Protein AF-A0A7Y4LUC0-F1 (afdb_monomer_lite)

Radius of gyration: 30.46 Å; chains: 1; bounding box: 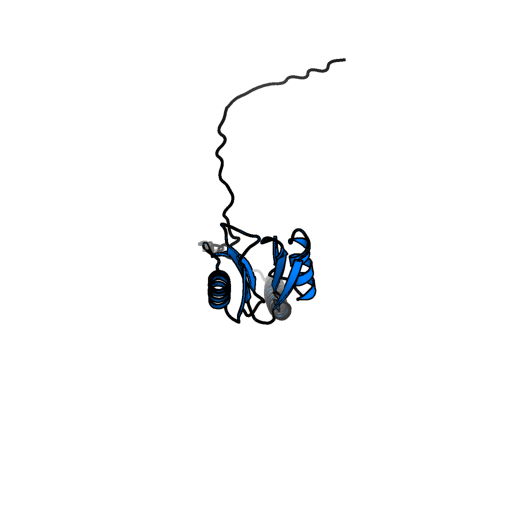55×64×83 Å

Organism: NCBI:txid2721161

pLDDT: mean 73.3, std 23.83, range [33.41, 97.75]

Secondary structure (DSSP, 8-state):
-------------------------------------------------S--SSHHHHHHHHHHHHHHHHHHHHHHHHHH-----EEEEEEEGGG-EEEEEEESSHHHHHHHHHHHS-SSEEEEE-SSSEEEEEEESS-TTS-EEEEEESSHHHHHHHHHHHHHHTT-SSEEEEEEEE-TT-

Foldseek 3Di:
DDDDDDDDDDDDDDDDDDDDDDDDDDDDDDDDDPPDDDPDPDDDDDDDDDDPDPPVCVVVVVVVVVVVVVVVVVVVVVVVPPQFFWWKKKADALRFIFIATRDPDQVVNQVRRVVSGPDDIDMDGDDQWKKWKKAAPVTSRAAIFMAIGNDPVVRQVRRQVRSVVRPGDRIDIDDMYGTPRD

Sequence (182 aa):
MARFGWWAHGACHRAALRADPLALPTPAKPPVHQVETPAGLELCLLPRGEGILIVSTVAAQHRALFVVALTLLLAVSSYITKAWAAGAVAIGKCGAYGQAYDYASEADARTAALKQCKGTCAAITMKRACAAFAVDMTNPCGPHGYAVKPKISTSLNAATKKCYEFGGKECVIRAWACDAKG

InterPro domains:
  IPR025240 Domain of unknown function DUF4189 [PF13827] (87-178)

Structure (mmCIF, N/CA/C/O backbone):
data_AF-A0A7Y4LUC0-F1
#
_entry.id   AF-A0A7Y4LUC0-F1
#
loop_
_atom_site.group_PDB
_atom_site.id
_atom_site.type_symbol
_atom_site.label_atom_id
_atom_site.label_alt_id
_atom_site.label_comp_id
_atom_site.label_asym_id
_atom_site.label_entity_id
_atom_site.label_seq_id
_atom_site.pdbx_PDB_ins_code
_atom_site.Cartn_x
_atom_site.Cartn_y
_atom_site.Cartn_z
_atom_site.occupancy
_atom_site.B_iso_or_equiv
_atom_site.auth_seq_id
_atom_site.auth_comp_id
_atom_site.auth_asym_id
_atom_site.auth_atom_id
_atom_site.pdbx_PDB_model_num
ATOM 1 N N . MET A 1 1 ? 26.510 52.818 14.126 1.00 42.97 1 MET A N 1
ATOM 2 C CA . MET A 1 1 ? 27.144 53.203 12.846 1.00 42.97 1 MET A CA 1
ATOM 3 C C . MET A 1 1 ? 26.214 52.797 11.721 1.00 42.97 1 MET A C 1
ATOM 5 O O . MET A 1 1 ? 26.019 51.613 11.490 1.00 42.97 1 MET A O 1
ATOM 9 N N . ALA A 1 2 ? 25.549 53.787 11.131 1.00 40.06 2 ALA A N 1
ATOM 10 C CA . ALA A 1 2 ? 24.569 53.622 10.068 1.00 40.06 2 ALA A CA 1
ATOM 11 C C . ALA A 1 2 ? 25.260 53.633 8.700 1.00 40.06 2 ALA A C 1
ATOM 13 O O . ALA A 1 2 ? 26.146 54.454 8.469 1.00 40.06 2 ALA A O 1
ATOM 14 N N . ARG A 1 3 ? 24.800 52.788 7.776 1.00 37.16 3 ARG A N 1
ATOM 15 C CA . ARG A 1 3 ? 24.908 53.053 6.340 1.00 37.16 3 ARG A CA 1
ATOM 16 C C . ARG A 1 3 ? 23.571 52.743 5.679 1.00 37.16 3 ARG A C 1
ATOM 18 O O . ARG A 1 3 ? 23.259 51.600 5.374 1.00 37.16 3 ARG A O 1
ATOM 25 N N . PHE A 1 4 ? 22.793 53.807 5.509 1.00 36.03 4 PHE A N 1
ATOM 26 C CA . PHE A 1 4 ? 21.758 53.915 4.491 1.00 36.03 4 PHE A CA 1
ATOM 27 C C . PHE A 1 4 ? 22.436 54.083 3.126 1.00 36.03 4 PHE A C 1
ATOM 29 O O . PHE A 1 4 ? 23.354 54.889 2.986 1.00 36.03 4 PHE A O 1
ATOM 36 N N . GLY A 1 5 ? 21.952 53.352 2.129 1.00 34.41 5 GLY A N 1
ATOM 37 C CA . GLY A 1 5 ? 22.213 53.594 0.715 1.00 34.41 5 GLY A CA 1
ATOM 38 C C . GLY A 1 5 ? 20.931 53.310 -0.055 1.00 34.41 5 GLY A C 1
ATOM 39 O O . GLY A 1 5 ? 20.652 52.164 -0.384 1.00 34.41 5 GLY A O 1
ATOM 40 N N . TRP A 1 6 ? 20.123 54.350 -0.247 1.00 34.44 6 TRP A N 1
ATOM 41 C CA . TRP A 1 6 ? 18.929 54.364 -1.091 1.00 34.44 6 TRP A CA 1
ATOM 42 C C . TRP A 1 6 ? 19.308 54.802 -2.505 1.00 34.44 6 TRP A C 1
ATOM 44 O O . TRP A 1 6 ? 19.862 55.883 -2.658 1.00 34.44 6 TRP A O 1
ATOM 54 N N . TRP A 1 7 ? 18.926 54.007 -3.501 1.00 33.97 7 TRP A N 1
ATOM 55 C CA . TRP A 1 7 ? 18.595 54.391 -4.879 1.00 33.97 7 TRP A CA 1
ATOM 56 C C . TRP A 1 7 ? 17.599 53.328 -5.379 1.00 33.97 7 TRP A C 1
ATOM 58 O O . TRP A 1 7 ? 17.779 52.158 -5.062 1.00 33.97 7 TRP A O 1
ATOM 68 N N . ALA A 1 8 ? 16.603 53.564 -6.223 1.00 39.31 8 ALA A N 1
ATOM 69 C CA . ALA A 1 8 ? 15.563 54.579 -6.343 1.00 39.31 8 ALA A CA 1
ATOM 70 C C . ALA A 1 8 ? 14.543 53.955 -7.333 1.00 39.31 8 ALA A C 1
ATOM 72 O O . ALA A 1 8 ? 14.977 53.314 -8.285 1.00 39.31 8 ALA A O 1
ATOM 73 N N . HIS A 1 9 ? 13.237 54.187 -7.132 1.00 37.38 9 HIS A N 1
ATOM 74 C CA . HIS A 1 9 ? 12.117 53.960 -8.080 1.00 37.38 9 HIS A CA 1
ATOM 75 C C . HIS A 1 9 ? 11.798 52.496 -8.485 1.00 37.38 9 HIS A C 1
ATOM 77 O O . HIS A 1 9 ? 12.660 51.749 -8.910 1.00 37.38 9 HIS A O 1
ATOM 83 N N . GLY A 1 10 ? 10.566 51.986 -8.453 1.00 33.59 10 GLY A N 1
ATOM 84 C CA . GLY A 1 10 ? 9.250 52.554 -8.173 1.00 33.59 10 GLY A CA 1
ATOM 85 C C . GLY A 1 10 ? 8.163 51.589 -8.684 1.00 33.59 10 GLY A C 1
ATOM 86 O O . GLY A 1 10 ? 8.306 51.082 -9.788 1.00 33.59 10 GLY A O 1
ATOM 87 N N . ALA A 1 11 ? 7.105 51.403 -7.874 1.00 40.56 11 ALA A N 1
ATOM 88 C CA . ALA A 1 11 ? 5.760 50.856 -8.172 1.00 40.56 11 ALA A CA 1
ATOM 89 C C . ALA A 1 11 ? 5.667 49.417 -8.761 1.00 40.56 11 ALA A C 1
ATOM 91 O O . ALA A 1 11 ? 6.459 49.012 -9.588 1.00 40.56 11 ALA A O 1
ATOM 92 N N . CYS A 1 12 ? 4.708 48.546 -8.432 1.00 33.41 12 CYS A N 1
ATOM 93 C CA . CYS A 1 12 ? 3.358 48.741 -7.917 1.00 33.41 12 CYS A CA 1
ATOM 94 C C . CYS A 1 12 ? 2.850 47.468 -7.195 1.00 33.41 12 CYS A C 1
ATOM 96 O O . CYS A 1 12 ? 3.420 46.385 -7.288 1.00 33.41 12 CYS A O 1
ATOM 98 N N . HIS A 1 13 ? 1.769 47.643 -6.445 1.00 35.50 13 HIS A N 1
ATOM 99 C CA . HIS A 1 13 ? 1.211 46.773 -5.411 1.00 35.50 13 HIS A CA 1
ATOM 100 C C . HIS A 1 13 ? 0.518 45.461 -5.859 1.00 35.50 13 HIS A C 1
ATOM 102 O O . HIS A 1 13 ? -0.205 45.436 -6.844 1.00 35.50 13 HIS A O 1
ATOM 108 N N . ARG A 1 14 ? 0.592 44.466 -4.951 1.00 39.38 14 ARG A N 1
ATOM 109 C CA . ARG A 1 14 ? -0.508 43.638 -4.383 1.00 39.38 14 ARG A CA 1
ATOM 110 C C . ARG A 1 14 ? -1.302 42.712 -5.327 1.00 39.38 14 ARG A C 1
ATOM 112 O O . ARG A 1 14 ? -2.181 43.169 -6.036 1.00 39.38 14 ARG A O 1
ATOM 119 N N . ALA A 1 15 ? -1.184 41.400 -5.106 1.00 35.31 15 ALA A N 1
ATOM 120 C CA . ALA A 1 15 ? -2.299 40.555 -4.645 1.00 35.31 15 ALA A CA 1
ATOM 121 C C . ALA A 1 15 ? -1.819 39.123 -4.369 1.00 35.31 15 ALA A C 1
ATOM 123 O O . ALA A 1 15 ? -1.292 38.441 -5.242 1.00 35.31 15 ALA A O 1
ATOM 124 N N . ALA A 1 16 ? -2.038 38.674 -3.136 1.00 43.09 16 ALA A N 1
ATOM 125 C CA . ALA A 1 16 ? -2.004 37.269 -2.779 1.00 43.09 16 ALA A CA 1
ATOM 126 C C . ALA A 1 16 ? -3.267 36.588 -3.319 1.00 43.09 16 ALA A C 1
ATOM 128 O O . ALA A 1 16 ? -4.375 37.048 -3.045 1.00 43.09 16 ALA A O 1
ATOM 129 N N . LEU A 1 17 ? -3.100 35.462 -4.008 1.00 40.28 17 LEU A N 1
ATOM 130 C CA . LEU A 1 17 ? -4.137 34.447 -4.142 1.00 40.28 17 LEU A CA 1
ATOM 131 C C . LEU A 1 17 ? -3.562 33.121 -3.652 1.00 40.28 17 LEU A C 1
ATOM 133 O O . LEU A 1 17 ? -2.588 32.599 -4.186 1.00 40.28 17 LEU A O 1
ATOM 137 N N . ARG A 1 18 ? -4.179 32.625 -2.578 1.00 42.31 18 ARG A N 1
ATOM 138 C CA . ARG A 1 18 ? -4.119 31.233 -2.141 1.00 42.31 18 ARG A CA 1
ATOM 139 C C . ARG A 1 18 ? -4.570 30.326 -3.287 1.00 42.31 18 ARG A C 1
ATOM 141 O O . ARG A 1 18 ? -5.617 30.583 -3.874 1.00 42.31 18 ARG A O 1
ATOM 148 N N . ALA A 1 19 ? -3.866 29.220 -3.483 1.00 35.22 19 ALA A N 1
ATOM 149 C CA . ALA A 1 19 ? -4.459 27.969 -3.933 1.00 35.22 19 ALA A CA 1
ATOM 150 C C . ALA A 1 19 ? -3.653 26.814 -3.323 1.00 35.22 19 ALA A C 1
ATOM 152 O O . ALA A 1 19 ? -2.442 26.717 -3.514 1.00 35.22 19 ALA A O 1
ATOM 153 N N . ASP A 1 20 ? -4.345 26.007 -2.525 1.00 39.62 20 ASP A N 1
ATOM 154 C CA . ASP A 1 20 ? -3.877 24.752 -1.941 1.00 39.62 20 ASP A CA 1
ATOM 155 C C . ASP A 1 20 ? -3.653 23.662 -3.023 1.00 39.62 20 ASP A C 1
ATOM 157 O O . ASP A 1 20 ? -4.087 23.815 -4.170 1.00 39.62 20 ASP A O 1
ATOM 161 N N . PRO A 1 21 ? -2.958 22.563 -2.675 1.00 45.66 21 PRO A N 1
ATOM 162 C CA . PRO A 1 21 ? -2.252 21.685 -3.596 1.00 45.66 21 PRO A CA 1
ATOM 163 C C . PRO A 1 21 ? -3.119 20.519 -4.072 1.00 45.66 21 PRO A C 1
ATOM 165 O O . PRO A 1 21 ? -3.431 19.614 -3.308 1.00 45.66 21 PRO A O 1
ATOM 168 N N . LEU A 1 22 ? -3.422 20.464 -5.365 1.00 48.25 22 LEU A N 1
ATOM 169 C CA . LEU A 1 22 ? -3.842 19.230 -6.031 1.00 48.25 22 LEU A CA 1
ATOM 170 C C . LEU A 1 22 ? -3.317 19.244 -7.465 1.00 48.25 22 LEU A C 1
ATOM 172 O O . LEU A 1 22 ? -3.967 19.744 -8.377 1.00 48.25 22 LEU A O 1
ATOM 176 N N . ALA A 1 23 ? -2.131 18.679 -7.668 1.00 35.47 23 ALA A N 1
ATOM 177 C CA . ALA A 1 23 ? -1.664 18.321 -8.998 1.00 35.47 23 ALA A CA 1
ATOM 178 C C . ALA A 1 23 ? -0.911 16.994 -8.912 1.00 35.47 23 ALA A C 1
ATOM 180 O O . ALA A 1 23 ? 0.238 16.925 -8.480 1.00 35.47 23 ALA A O 1
ATOM 181 N N . LEU A 1 24 ? -1.612 15.925 -9.292 1.00 46.06 24 LEU A N 1
ATOM 182 C CA . LEU A 1 24 ? -0.999 14.659 -9.669 1.00 46.06 24 LEU A CA 1
ATOM 183 C C . LEU A 1 24 ? 0.046 14.907 -10.772 1.00 46.06 24 LEU A C 1
ATOM 185 O O . LEU A 1 24 ? -0.257 15.640 -11.716 1.00 46.06 24 LEU A O 1
ATOM 189 N N . PRO A 1 25 ? 1.226 14.269 -10.742 1.00 43.28 25 PRO A N 1
ATOM 190 C CA . PRO A 1 25 ? 2.072 14.217 -11.922 1.00 43.28 25 PRO A CA 1
ATOM 191 C C . PRO A 1 25 ? 1.471 13.223 -12.927 1.00 43.28 25 PRO A C 1
ATOM 193 O O . PRO A 1 25 ? 1.579 12.009 -12.779 1.00 43.28 25 PRO A O 1
ATOM 196 N N . THR A 1 26 ? 0.816 13.741 -13.965 1.00 49.00 26 THR A N 1
ATOM 197 C CA . THR A 1 26 ? 0.521 12.989 -15.192 1.00 49.00 26 THR A CA 1
ATOM 198 C C . THR A 1 26 ? 1.806 12.796 -15.998 1.00 49.00 26 THR A C 1
ATOM 200 O O . THR A 1 26 ? 2.508 13.785 -16.229 1.00 49.00 26 THR A O 1
ATOM 203 N N . PRO A 1 27 ? 2.117 11.590 -16.502 1.00 47.78 27 PRO A N 1
ATOM 204 C CA . PRO A 1 27 ? 3.161 11.433 -17.496 1.00 47.78 27 PRO A CA 1
ATOM 205 C C . PRO A 1 27 ? 2.623 11.711 -18.909 1.00 47.78 27 PRO A C 1
ATOM 207 O O . PRO A 1 27 ? 1.508 11.330 -19.258 1.00 47.78 27 PRO A O 1
ATOM 210 N N . ALA A 1 28 ? 3.517 12.283 -19.717 1.00 40.88 28 ALA A N 1
ATOM 211 C CA . ALA A 1 28 ? 3.543 12.330 -21.181 1.00 40.88 28 ALA A CA 1
ATOM 212 C C . ALA A 1 28 ? 2.810 13.478 -21.901 1.00 40.88 28 ALA A C 1
ATOM 214 O O . ALA A 1 28 ? 1.591 13.488 -22.040 1.00 40.88 28 ALA A O 1
ATOM 215 N N . LYS A 1 29 ? 3.611 14.327 -22.564 1.00 36.31 29 LYS A N 1
ATOM 216 C CA . LYS A 1 29 ? 3.735 14.311 -24.036 1.00 36.31 29 LYS A CA 1
ATOM 217 C C . LYS A 1 29 ? 5.024 15.043 -24.462 1.00 36.31 29 LYS A C 1
ATOM 219 O O . LYS A 1 29 ? 5.166 16.211 -24.109 1.00 36.31 29 LYS A O 1
ATOM 224 N N . PRO A 1 30 ? 5.971 14.425 -25.193 1.00 43.91 30 PRO A N 1
ATOM 225 C CA . PRO A 1 30 ? 7.020 15.197 -25.852 1.00 43.91 30 PRO A CA 1
ATOM 226 C C . PRO A 1 30 ? 6.404 16.022 -26.999 1.00 43.91 30 PRO A C 1
ATOM 228 O O . PRO A 1 30 ? 5.485 15.536 -27.670 1.00 43.91 30 PRO A O 1
ATOM 231 N N . PRO A 1 31 ? 6.857 17.268 -27.221 1.00 42.31 31 PRO A N 1
ATOM 232 C CA . PRO A 1 31 ? 6.338 18.110 -28.286 1.00 42.31 31 PRO A CA 1
ATOM 233 C C . PRO A 1 31 ? 6.644 17.495 -29.654 1.00 42.31 31 PRO A C 1
ATOM 235 O O . PRO A 1 31 ? 7.765 17.084 -29.951 1.00 42.31 31 PRO A O 1
ATOM 238 N N . VAL A 1 32 ? 5.605 17.446 -30.486 1.00 42.28 32 VAL A N 1
ATOM 239 C CA . VAL A 1 32 ? 5.696 17.212 -31.925 1.00 42.28 32 VAL A CA 1
ATOM 240 C C . VAL A 1 32 ? 6.560 18.331 -32.496 1.00 42.28 32 VAL A C 1
ATOM 242 O O . VAL A 1 32 ? 6.126 19.481 -32.546 1.00 42.28 32 VAL A O 1
ATOM 245 N N . HIS A 1 33 ? 7.785 18.006 -32.900 1.00 35.03 33 HIS A N 1
ATOM 246 C CA . HIS A 1 33 ? 8.552 18.884 -33.770 1.00 35.03 33 HIS A CA 1
ATOM 247 C C . HIS A 1 33 ? 7.770 19.029 -35.076 1.00 35.03 33 HIS A C 1
ATOM 249 O O . HIS A 1 33 ? 7.564 18.057 -35.804 1.00 35.03 33 HIS A O 1
ATOM 255 N N . GLN A 1 34 ? 7.283 20.242 -35.328 1.00 33.69 34 GLN A N 1
ATOM 256 C CA . GLN A 1 34 ? 6.800 20.638 -36.638 1.00 33.69 34 GLN A CA 1
ATOM 257 C C . GLN A 1 34 ? 7.940 20.434 -37.633 1.00 33.69 34 GLN A C 1
ATOM 259 O O . GLN A 1 34 ? 9.021 21.002 -37.491 1.00 33.69 34 GLN A O 1
ATOM 264 N N . VAL A 1 35 ? 7.695 19.581 -38.621 1.00 36.25 35 VAL A N 1
ATOM 265 C CA . VAL A 1 35 ? 8.497 19.527 -39.836 1.00 36.25 35 VAL A CA 1
ATOM 266 C C . VAL A 1 35 ? 8.165 20.800 -40.608 1.00 36.25 35 VAL A C 1
ATOM 268 O O . VAL A 1 35 ? 7.177 20.857 -41.337 1.00 36.25 35 VAL A O 1
ATOM 271 N N . GLU A 1 36 ? 8.958 21.848 -40.398 1.00 35.66 36 GLU A N 1
ATOM 272 C CA . GLU A 1 36 ? 9.008 22.968 -41.329 1.00 35.66 36 GLU A CA 1
ATOM 273 C C . GLU A 1 36 ? 9.506 22.431 -42.670 1.00 35.66 36 GLU A C 1
ATOM 275 O O . GLU A 1 36 ? 10.605 21.894 -42.805 1.00 35.66 36 GLU A O 1
ATOM 280 N N . THR A 1 37 ? 8.617 22.514 -43.652 1.00 39.94 37 THR A N 1
ATOM 281 C CA . THR A 1 37 ? 8.873 22.221 -45.056 1.00 39.94 37 THR A CA 1
ATOM 282 C C . THR A 1 37 ? 9.710 23.364 -45.628 1.00 39.94 37 THR A C 1
ATOM 284 O O . THR A 1 37 ? 9.201 24.484 -45.672 1.00 39.94 37 THR A O 1
ATOM 287 N N . PRO A 1 38 ? 10.942 23.147 -46.120 1.00 36.00 38 PRO A N 1
ATOM 288 C CA . PRO A 1 38 ? 11.574 24.142 -46.961 1.00 36.00 38 PRO A CA 1
ATOM 289 C C . PRO A 1 38 ? 11.004 24.004 -48.376 1.00 36.00 38 PRO A C 1
ATOM 291 O O . PRO A 1 38 ? 11.416 23.158 -49.169 1.00 36.00 38 PRO A O 1
ATOM 294 N N . ALA A 1 39 ? 10.028 24.860 -48.680 1.00 40.75 39 ALA A N 1
ATOM 295 C CA . ALA A 1 39 ? 9.842 25.351 -50.035 1.00 40.75 39 ALA A CA 1
ATOM 296 C C . ALA A 1 39 ? 11.086 26.177 -50.388 1.00 40.75 39 ALA A C 1
ATOM 298 O O . ALA A 1 39 ? 11.403 27.153 -49.714 1.00 40.75 39 ALA A O 1
ATOM 299 N N . GLY A 1 40 ? 11.822 25.749 -51.406 1.00 34.59 40 GLY A N 1
ATOM 300 C CA . GLY A 1 40 ? 13.076 26.389 -51.788 1.00 34.59 40 GLY A CA 1
ATOM 301 C C . GLY A 1 40 ? 13.735 25.656 -52.939 1.00 34.59 40 GLY A C 1
ATOM 302 O O . GLY A 1 40 ? 14.859 25.181 -52.825 1.00 34.59 40 GLY A O 1
ATOM 303 N N . LEU A 1 41 ? 12.991 25.507 -54.032 1.00 41.41 41 LEU A N 1
ATOM 304 C CA . LEU A 1 41 ? 13.534 25.132 -55.327 1.00 41.41 41 LEU A CA 1
ATOM 305 C C . LEU A 1 41 ? 14.333 26.337 -55.850 1.00 41.41 41 LEU A C 1
ATOM 307 O O . LEU A 1 41 ? 13.799 27.145 -56.602 1.00 41.41 41 LEU A O 1
ATOM 311 N N . GLU A 1 42 ? 15.586 26.487 -55.422 1.00 37.16 42 GLU A N 1
ATOM 312 C CA . GLU A 1 42 ? 16.524 27.388 -56.091 1.00 37.16 42 GLU A CA 1
ATOM 313 C C . GLU A 1 42 ? 17.496 26.559 -56.929 1.00 37.16 42 GLU A C 1
ATOM 315 O O . GLU A 1 42 ? 18.403 25.878 -56.447 1.00 37.16 42 GLU A O 1
ATOM 320 N N . LEU A 1 43 ? 17.210 26.565 -58.225 1.00 39.00 43 LEU A N 1
ATOM 321 C CA . LEU A 1 43 ? 17.961 25.912 -59.276 1.00 39.00 43 LEU A CA 1
ATOM 322 C C . LEU A 1 43 ? 19.221 26.745 -59.567 1.00 39.00 43 LEU A C 1
ATOM 324 O O . LEU A 1 43 ? 19.241 27.546 -60.496 1.00 39.00 43 LEU A O 1
ATOM 328 N N . CYS A 1 44 ? 20.2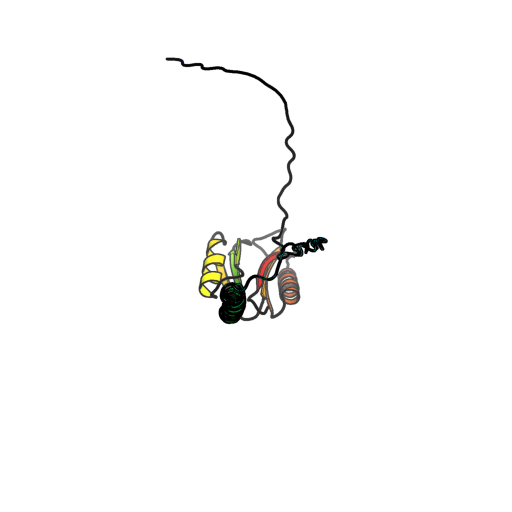84 26.568 -58.784 1.00 34.91 44 CYS A N 1
ATOM 329 C CA . CYS A 1 44 ? 21.605 27.068 -59.165 1.00 34.91 44 CYS A CA 1
ATOM 330 C C . CYS A 1 44 ? 22.258 26.090 -60.157 1.00 34.91 44 CYS A C 1
ATOM 332 O O . CYS A 1 44 ? 22.895 25.110 -59.769 1.00 34.91 44 CYS A O 1
ATOM 334 N N . LEU A 1 45 ? 22.089 26.359 -61.457 1.00 41.53 45 LEU A N 1
ATOM 335 C CA . LEU A 1 45 ? 22.981 25.841 -62.496 1.00 41.53 45 LEU A CA 1
ATOM 336 C C . LEU A 1 45 ? 24.369 26.466 -62.292 1.00 41.53 45 LEU A C 1
ATOM 338 O O . LEU A 1 45 ? 24.521 27.676 -62.447 1.00 41.53 45 LEU A O 1
ATOM 342 N N . LEU A 1 46 ? 25.387 25.648 -62.020 1.00 38.12 46 LEU A N 1
ATOM 343 C CA . LEU A 1 46 ? 26.788 26.046 -62.158 1.00 38.12 46 LEU A CA 1
ATOM 344 C C . LEU A 1 46 ? 27.596 24.976 -62.908 1.00 38.12 46 LEU A C 1
ATOM 346 O O . LEU A 1 46 ? 27.229 23.798 -62.907 1.00 38.12 46 LEU A O 1
ATOM 350 N N . PRO A 1 47 ? 28.633 25.411 -63.644 1.00 43.91 47 PRO A N 1
ATOM 351 C CA . PRO A 1 47 ? 29.135 24.718 -64.812 1.00 43.91 47 PRO A CA 1
ATOM 352 C C . PRO A 1 47 ? 30.000 23.507 -64.477 1.00 43.91 47 PRO A C 1
ATOM 354 O O . PRO A 1 47 ? 30.648 23.398 -63.440 1.00 43.91 47 PRO A O 1
ATOM 357 N N . ARG A 1 48 ? 30.006 22.624 -65.470 1.00 63.28 48 ARG A N 1
ATOM 358 C CA . ARG A 1 48 ? 30.887 21.486 -65.703 1.00 63.28 48 ARG A CA 1
ATOM 359 C C . ARG A 1 48 ? 32.341 21.808 -65.320 1.00 63.28 48 ARG A C 1
ATOM 361 O O . ARG A 1 48 ? 33.024 22.534 -66.033 1.00 63.28 48 ARG A O 1
ATOM 368 N N . GLY A 1 49 ? 32.788 21.235 -64.209 1.00 45.06 49 GLY A N 1
ATOM 369 C CA . GLY A 1 49 ? 34.172 21.233 -63.747 1.00 45.06 49 GLY A CA 1
ATOM 370 C C . GLY A 1 49 ? 34.367 20.039 -62.821 1.00 45.06 49 GLY A C 1
ATOM 371 O O . GLY A 1 49 ? 33.690 19.909 -61.804 1.00 45.06 49 GLY A O 1
ATOM 372 N N . GLU A 1 50 ? 35.210 19.110 -63.243 1.00 56.41 50 GLU A N 1
ATOM 373 C CA . GLU A 1 50 ? 35.478 17.822 -62.610 1.00 56.41 50 GLU A CA 1
ATOM 374 C C . GLU A 1 50 ? 35.977 18.006 -61.162 1.00 56.41 50 GLU A C 1
ATOM 376 O O . GLU A 1 50 ? 36.936 18.736 -60.929 1.00 56.41 50 GLU A O 1
ATOM 381 N N . GLY A 1 51 ? 35.340 17.358 -60.172 1.00 47.53 51 GLY A N 1
ATOM 382 C CA . GLY A 1 51 ? 35.872 17.371 -58.798 1.00 47.53 51 GLY A CA 1
ATOM 383 C C . GLY A 1 51 ? 34.939 17.085 -57.613 1.00 47.53 51 GLY A C 1
ATOM 384 O O . GLY A 1 51 ? 35.401 17.159 -56.479 1.00 47.53 51 GLY A O 1
ATOM 385 N N . ILE A 1 52 ? 33.656 16.746 -57.796 1.00 45.72 52 ILE A N 1
ATOM 386 C CA . ILE A 1 52 ? 32.709 16.580 -56.668 1.00 45.72 52 ILE A CA 1
ATOM 387 C C . ILE A 1 52 ? 32.178 15.142 -56.589 1.00 45.72 52 ILE A C 1
ATOM 389 O O . ILE A 1 52 ? 30.994 14.891 -56.776 1.00 45.72 52 ILE A O 1
ATOM 393 N N . LEU A 1 53 ? 33.042 14.162 -56.312 1.00 44.78 53 LEU A N 1
ATOM 394 C CA . LEU A 1 53 ? 32.597 12.795 -55.975 1.00 44.78 53 LEU A CA 1
ATOM 395 C C . LEU A 1 53 ? 33.288 12.206 -54.735 1.00 44.78 53 LEU A C 1
ATOM 397 O O . LEU A 1 53 ? 33.321 10.993 -54.572 1.00 44.78 53 LEU A O 1
ATOM 401 N N . ILE A 1 54 ? 33.819 13.039 -53.831 1.00 50.09 54 ILE A N 1
ATOM 402 C CA . ILE A 1 54 ? 34.465 12.536 -52.598 1.00 50.09 54 ILE A CA 1
ATOM 403 C C . ILE A 1 54 ? 33.874 13.152 -51.315 1.00 50.09 54 ILE A C 1
ATOM 405 O O . ILE A 1 54 ? 33.897 12.525 -50.262 1.00 50.09 54 ILE A O 1
ATOM 409 N N . VAL A 1 55 ? 33.235 14.327 -51.383 1.00 48.56 55 VAL A N 1
ATOM 410 C CA . VAL A 1 55 ? 32.627 14.976 -50.196 1.00 48.56 55 VAL A CA 1
ATOM 411 C C . VAL A 1 55 ? 31.222 14.440 -49.868 1.00 48.56 55 VAL A C 1
ATOM 413 O O . VAL A 1 55 ? 30.798 14.472 -48.713 1.00 48.56 55 VAL A O 1
ATOM 416 N N . SER A 1 56 ? 30.509 13.881 -50.853 1.00 52.75 56 SER A N 1
ATOM 417 C CA . SER A 1 56 ? 29.140 13.371 -50.654 1.00 52.75 56 SER A CA 1
ATOM 418 C C . SER A 1 56 ? 29.082 12.017 -49.945 1.00 52.75 56 SER A C 1
ATOM 420 O O . SER A 1 56 ? 28.109 11.735 -49.248 1.00 52.75 56 SER A O 1
ATOM 422 N N . THR A 1 57 ? 30.116 11.180 -50.065 1.00 54.09 57 THR A N 1
ATOM 423 C CA . THR A 1 57 ? 30.131 9.860 -49.419 1.00 54.09 57 THR A CA 1
ATOM 424 C C . THR A 1 57 ? 30.399 9.975 -47.929 1.00 54.09 57 THR A C 1
ATOM 426 O O . THR A 1 57 ? 29.699 9.334 -47.161 1.00 54.09 57 THR A O 1
ATOM 429 N N . VAL A 1 58 ? 31.312 10.847 -47.495 1.00 55.31 58 VAL A N 1
ATOM 430 C CA . VAL A 1 58 ? 31.652 10.999 -46.071 1.00 55.31 58 VAL A CA 1
ATOM 431 C C . VAL A 1 58 ? 30.480 11.598 -45.286 1.00 55.31 58 VAL A C 1
ATOM 433 O O . VAL A 1 58 ? 30.084 11.058 -44.257 1.00 55.31 58 VAL A O 1
ATOM 436 N N . ALA A 1 59 ? 29.833 12.653 -45.793 1.00 54.56 59 ALA A N 1
ATOM 437 C CA . ALA A 1 59 ? 28.668 13.241 -45.125 1.00 54.56 59 ALA A CA 1
ATOM 438 C C . ALA A 1 59 ? 27.454 12.288 -45.096 1.00 54.56 59 ALA A C 1
ATOM 440 O O . ALA A 1 59 ? 26.750 12.211 -44.086 1.00 54.56 59 ALA A O 1
ATOM 441 N N . ALA A 1 60 ? 27.220 11.525 -46.171 1.00 58.47 60 ALA A N 1
ATOM 442 C CA . ALA A 1 60 ? 26.161 10.515 -46.218 1.00 58.47 60 ALA A CA 1
ATOM 443 C C . ALA A 1 60 ? 26.470 9.293 -45.332 1.00 58.47 60 ALA A C 1
ATOM 445 O O . ALA A 1 60 ? 25.581 8.795 -44.642 1.00 58.47 60 ALA A O 1
ATOM 446 N N . GLN A 1 61 ? 27.729 8.848 -45.282 1.00 65.00 61 GLN A N 1
ATOM 447 C CA . GLN A 1 61 ? 28.191 7.748 -44.431 1.00 65.00 61 GLN A CA 1
ATOM 448 C C . GLN A 1 61 ? 28.111 8.112 -42.951 1.00 65.00 61 GLN A C 1
ATOM 450 O O . GLN A 1 61 ? 27.620 7.313 -42.162 1.00 65.00 61 GLN A O 1
ATOM 455 N N . HIS A 1 62 ? 28.508 9.327 -42.567 1.00 71.62 62 HIS A N 1
ATOM 456 C CA . HIS A 1 62 ? 28.377 9.787 -41.185 1.00 71.62 62 HIS A CA 1
ATOM 457 C C . HIS A 1 62 ? 26.911 9.858 -40.752 1.00 71.62 62 HIS A C 1
ATOM 459 O O . HIS A 1 62 ? 26.596 9.442 -39.643 1.00 71.62 62 HIS A O 1
ATOM 465 N N . ARG A 1 63 ? 25.996 10.303 -41.625 1.00 75.50 63 ARG A N 1
ATOM 466 C CA . ARG A 1 63 ? 24.551 10.289 -41.335 1.00 75.50 63 ARG A CA 1
ATOM 467 C C . ARG A 1 63 ? 24.011 8.868 -41.177 1.00 75.50 63 ARG A C 1
ATOM 469 O O . ARG A 1 63 ? 23.285 8.610 -40.222 1.00 75.50 63 ARG A O 1
ATOM 476 N N . ALA A 1 64 ? 24.393 7.944 -42.058 1.00 79.31 64 ALA A N 1
ATOM 477 C CA . ALA A 1 64 ? 23.980 6.544 -41.965 1.00 79.31 64 ALA A CA 1
ATOM 478 C C . ALA A 1 64 ? 24.510 5.872 -40.687 1.00 79.31 64 ALA A C 1
ATOM 480 O O . ALA A 1 64 ? 23.748 5.230 -39.967 1.00 79.31 64 ALA A O 1
ATOM 481 N N . LEU A 1 65 ? 25.786 6.082 -40.354 1.00 83.94 65 LEU A N 1
ATOM 482 C CA . LEU A 1 65 ? 26.391 5.577 -39.121 1.00 83.94 65 LEU A CA 1
ATOM 483 C C . LEU A 1 65 ? 25.752 6.194 -37.878 1.00 83.94 65 LEU A C 1
ATOM 485 O O . LEU A 1 65 ? 25.531 5.483 -36.904 1.00 83.94 65 LEU A O 1
ATOM 489 N N . PHE A 1 66 ? 25.398 7.481 -37.913 1.00 84.62 66 PHE A N 1
ATOM 490 C CA . PHE A 1 66 ? 24.705 8.133 -36.806 1.00 84.62 66 PHE A CA 1
ATOM 491 C C . PHE A 1 66 ? 23.318 7.523 -36.587 1.00 84.62 66 PHE A C 1
ATOM 493 O O . PHE A 1 66 ? 22.964 7.226 -35.453 1.00 84.62 66 PHE A O 1
ATOM 500 N N . VAL A 1 67 ? 22.560 7.256 -37.656 1.00 85.81 67 VAL A N 1
ATOM 501 C CA . VAL A 1 67 ? 21.243 6.597 -37.572 1.00 85.81 67 VAL A CA 1
ATOM 502 C C . VAL A 1 67 ? 21.366 5.157 -37.057 1.00 85.81 67 VAL A C 1
ATOM 504 O O . VAL A 1 67 ? 20.588 4.744 -36.195 1.00 85.81 67 VAL A O 1
ATOM 507 N N . VAL A 1 68 ? 22.362 4.395 -37.520 1.00 87.56 68 VAL A N 1
ATOM 508 C CA . VAL A 1 68 ? 22.627 3.027 -37.034 1.00 87.56 68 VAL A CA 1
ATOM 509 C C . VAL A 1 68 ? 23.058 3.033 -35.562 1.00 87.56 68 VAL A C 1
ATOM 511 O O . VAL A 1 68 ? 22.553 2.247 -34.765 1.00 87.56 68 VAL A O 1
ATOM 514 N N . ALA A 1 69 ? 23.933 3.955 -35.164 1.00 88.81 69 ALA A N 1
ATOM 515 C CA . ALA A 1 69 ? 24.344 4.109 -33.772 1.00 88.81 69 ALA A CA 1
ATOM 516 C C . ALA A 1 69 ? 23.163 4.512 -32.875 1.00 88.81 69 ALA A C 1
ATOM 518 O O . ALA A 1 69 ? 22.987 3.942 -31.799 1.00 88.81 69 ALA A O 1
ATOM 519 N N . LEU A 1 70 ? 22.312 5.440 -33.327 1.00 87.88 70 LEU A N 1
ATOM 520 C CA . LEU A 1 70 ? 21.137 5.881 -32.574 1.00 87.88 70 LEU A CA 1
ATOM 521 C C . LEU A 1 70 ? 20.122 4.742 -32.395 1.00 87.88 70 LEU A C 1
ATOM 523 O O . LEU A 1 70 ? 19.586 4.555 -31.305 1.00 87.88 70 LEU A O 1
ATOM 527 N N . THR A 1 71 ? 19.879 3.953 -33.445 1.00 85.06 71 TH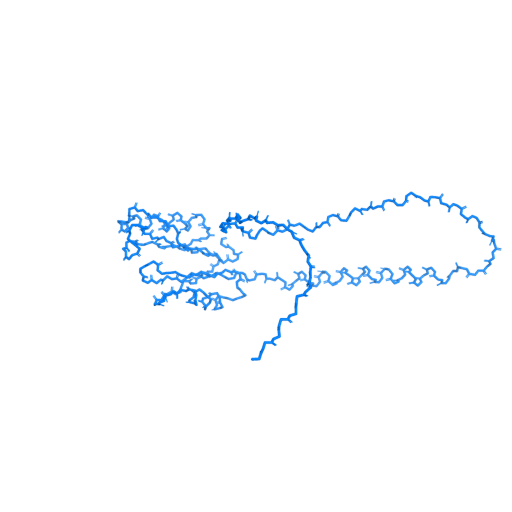R A N 1
ATOM 528 C CA . THR A 1 71 ? 18.960 2.803 -33.391 1.00 85.06 71 THR A CA 1
ATOM 529 C C . THR A 1 71 ? 19.490 1.683 -32.495 1.00 85.06 71 THR A C 1
ATOM 531 O O . THR A 1 71 ? 18.719 1.140 -31.704 1.00 85.06 71 THR A O 1
ATOM 534 N N . LEU A 1 72 ? 20.796 1.395 -32.524 1.00 86.31 72 LEU A N 1
ATOM 535 C CA . LEU A 1 72 ? 21.438 0.461 -31.590 1.00 86.31 72 LEU A CA 1
ATOM 536 C C . LEU A 1 72 ? 21.347 0.944 -30.135 1.00 86.31 72 LEU A C 1
ATOM 538 O O . LEU A 1 72 ? 21.000 0.159 -29.253 1.00 86.31 72 LEU A O 1
ATOM 542 N N . LEU A 1 73 ? 21.591 2.232 -29.871 1.00 83.56 73 LEU A N 1
ATOM 543 C CA . LEU A 1 73 ? 21.481 2.808 -28.526 1.00 83.56 73 LEU A CA 1
ATOM 544 C C . LEU A 1 73 ? 20.049 2.723 -27.975 1.00 83.56 73 LEU A C 1
ATOM 546 O O . LEU A 1 73 ? 19.851 2.323 -26.826 1.00 83.56 73 LEU A O 1
ATOM 550 N N . LEU A 1 74 ? 19.041 3.042 -28.792 1.00 80.94 74 LEU A N 1
ATOM 551 C CA . LEU A 1 74 ? 17.630 2.938 -28.403 1.00 80.94 74 LEU A CA 1
ATOM 552 C C . LEU A 1 74 ? 17.198 1.478 -28.184 1.00 80.94 74 LEU A C 1
ATOM 554 O O . LEU A 1 74 ? 16.486 1.179 -27.220 1.00 80.94 74 LEU A O 1
ATOM 558 N N . ALA A 1 75 ? 17.674 0.553 -29.023 1.00 77.56 75 ALA A N 1
ATOM 559 C CA . ALA A 1 75 ? 17.403 -0.873 -28.869 1.00 77.56 75 ALA A CA 1
ATOM 560 C C . ALA A 1 75 ? 17.990 -1.426 -27.561 1.00 77.56 75 ALA A C 1
ATOM 562 O O . ALA A 1 75 ? 17.282 -2.106 -26.830 1.00 77.56 75 ALA A O 1
ATOM 563 N N . VAL A 1 76 ? 19.232 -1.087 -27.200 1.00 75.00 76 VAL A N 1
ATOM 564 C CA . VAL A 1 76 ? 19.849 -1.553 -25.940 1.00 75.00 76 VAL A CA 1
ATOM 565 C C . VAL A 1 76 ? 19.175 -0.928 -24.712 1.00 75.00 76 VAL A C 1
ATOM 567 O O . VAL A 1 76 ? 18.964 -1.610 -23.709 1.00 75.00 76 VAL A O 1
ATOM 570 N N . SER A 1 77 ? 18.765 0.340 -24.796 1.00 66.88 77 SER A N 1
ATOM 571 C CA . SER A 1 77 ? 18.129 1.055 -23.679 1.00 66.88 77 SER A CA 1
ATOM 572 C C . SER A 1 77 ? 16.810 0.415 -23.227 1.00 66.88 77 SER A C 1
ATOM 574 O O . SER A 1 77 ? 16.516 0.365 -22.033 1.00 66.88 77 SER A O 1
ATOM 576 N N . SER A 1 78 ? 16.030 -0.130 -24.166 1.00 64.75 78 SER A N 1
ATOM 577 C CA . SER A 1 78 ? 14.722 -0.740 -23.879 1.00 64.75 78 SER A CA 1
ATOM 578 C C . SER A 1 78 ? 14.796 -2.109 -23.184 1.00 64.75 78 SER A C 1
ATOM 580 O O . SER A 1 78 ? 13.824 -2.521 -22.550 1.00 64.75 78 SER A O 1
ATOM 582 N N . TYR A 1 79 ? 15.948 -2.790 -23.209 1.00 62.16 79 TYR A N 1
ATOM 583 C CA . TYR A 1 79 ? 16.147 -4.056 -22.487 1.00 62.16 79 TYR A CA 1
ATOM 584 C C . TYR A 1 79 ? 16.449 -3.877 -20.992 1.00 62.16 79 TYR A C 1
ATOM 586 O O . TYR A 1 79 ? 16.249 -4.810 -20.209 1.00 62.16 79 TYR A O 1
ATOM 594 N N . ILE A 1 80 ? 16.925 -2.700 -20.576 1.00 60.06 80 ILE A N 1
ATOM 595 C CA . ILE A 1 80 ? 17.411 -2.469 -19.207 1.00 60.06 80 ILE A CA 1
ATOM 596 C C . ILE A 1 80 ? 16.277 -2.023 -18.274 1.00 60.06 80 ILE A C 1
ATOM 598 O O . ILE A 1 80 ? 16.300 -2.315 -17.078 1.00 60.06 80 ILE A O 1
ATOM 602 N N . THR A 1 81 ? 15.221 -1.400 -18.797 1.00 53.44 81 THR A N 1
ATOM 603 C CA . THR A 1 81 ? 14.099 -0.922 -17.981 1.00 53.44 81 THR A CA 1
ATOM 604 C C . THR A 1 81 ? 13.062 -2.018 -17.737 1.00 53.44 81 THR A C 1
ATOM 606 O O . THR A 1 81 ? 11.906 -1.913 -18.144 1.00 53.44 81 THR A O 1
ATOM 609 N N . LYS A 1 82 ? 13.439 -3.074 -17.008 1.00 53.44 82 LYS A N 1
ATOM 610 C CA . LYS A 1 82 ? 12.441 -3.786 -16.200 1.00 53.44 82 LYS A CA 1
ATOM 611 C C . LYS A 1 82 ? 12.072 -2.834 -15.069 1.00 53.44 82 LYS A C 1
ATOM 613 O O . LYS A 1 82 ? 12.821 -2.707 -14.108 1.00 53.44 82 LYS A O 1
ATOM 618 N N . ALA A 1 83 ? 10.970 -2.107 -15.220 1.00 57.16 83 ALA A N 1
ATOM 619 C CA . ALA A 1 83 ? 10.427 -1.284 -14.150 1.00 57.16 83 ALA A CA 1
ATOM 620 C C . ALA A 1 83 ? 9.934 -2.215 -13.031 1.00 57.16 83 ALA A C 1
ATOM 622 O O . ALA A 1 83 ? 8.824 -2.745 -13.071 1.00 57.16 83 ALA A O 1
ATOM 623 N N . TRP A 1 84 ? 10.806 -2.482 -12.062 1.00 63.31 84 TRP A N 1
ATOM 624 C CA . TRP A 1 84 ? 10.421 -3.048 -10.779 1.00 63.31 84 TRP A CA 1
ATOM 625 C C . TRP A 1 84 ? 9.850 -1.879 -9.986 1.00 63.31 84 TRP A C 1
ATOM 627 O O . TRP A 1 84 ? 10.598 -1.087 -9.429 1.00 63.31 84 TRP A O 1
ATOM 637 N N . ALA A 1 85 ? 8.536 -1.697 -10.056 1.00 77.81 85 ALA A N 1
ATOM 638 C CA . ALA A 1 85 ? 7.819 -0.707 -9.264 1.00 77.81 85 ALA A CA 1
ATOM 639 C C . ALA A 1 85 ? 7.232 -1.394 -8.027 1.00 77.81 85 ALA A C 1
ATOM 641 O O . ALA A 1 85 ? 6.040 -1.669 -7.966 1.00 77.81 85 ALA A O 1
ATOM 642 N N . ALA A 1 86 ? 8.085 -1.736 -7.062 1.00 88.06 86 ALA A N 1
ATOM 643 C CA . ALA A 1 86 ? 7.654 -2.359 -5.820 1.00 88.06 86 ALA A CA 1
ATOM 644 C C . ALA A 1 86 ? 6.886 -1.360 -4.943 1.00 88.06 86 ALA A C 1
ATOM 646 O O . ALA A 1 86 ? 7.294 -0.206 -4.774 1.00 88.06 86 ALA A O 1
ATOM 647 N N . GLY A 1 87 ? 5.789 -1.839 -4.354 1.00 90.62 87 GLY A N 1
ATOM 648 C CA . GLY A 1 87 ? 4.938 -1.079 -3.444 1.00 90.62 87 GLY A CA 1
ATOM 649 C C . GLY A 1 87 ? 4.932 -1.648 -2.025 1.00 90.62 87 GLY A C 1
ATOM 650 O O . GLY A 1 87 ? 5.038 -2.859 -1.816 1.00 90.62 87 GLY A O 1
ATOM 651 N N . ALA A 1 88 ? 4.783 -0.771 -1.034 1.00 94.38 88 ALA A N 1
ATOM 652 C CA . ALA A 1 88 ? 4.589 -1.133 0.365 1.00 94.38 88 ALA A CA 1
ATOM 653 C C . ALA A 1 88 ? 3.678 -0.125 1.076 1.00 94.38 88 ALA A C 1
ATOM 655 O O . ALA A 1 88 ? 3.714 1.075 0.806 1.00 94.38 88 ALA A O 1
ATOM 656 N N . VAL A 1 89 ? 2.889 -0.613 2.033 1.00 94.94 89 VAL A N 1
ATOM 657 C CA . VAL A 1 89 ? 2.068 0.223 2.921 1.00 94.94 89 VAL A CA 1
ATOM 658 C C . VAL A 1 89 ? 2.458 -0.084 4.356 1.00 94.94 89 VAL A C 1
ATOM 660 O O . VAL A 1 89 ? 2.560 -1.243 4.734 1.00 94.94 89 VAL A O 1
ATOM 663 N N . ALA A 1 90 ? 2.671 0.940 5.169 1.00 96.12 90 ALA A N 1
ATOM 664 C CA . ALA A 1 90 ? 2.865 0.815 6.603 1.00 96.12 90 ALA A CA 1
ATOM 665 C C . ALA A 1 90 ? 1.596 1.257 7.332 1.00 96.12 90 ALA A C 1
ATOM 667 O O . ALA A 1 90 ? 1.020 2.291 7.002 1.00 96.12 90 ALA A O 1
ATOM 668 N N . ILE A 1 91 ? 1.178 0.481 8.328 1.00 94.62 91 ILE A N 1
ATOM 669 C CA . ILE A 1 91 ? 0.000 0.753 9.154 1.00 94.62 91 ILE A CA 1
ATOM 670 C C . ILE A 1 91 ? 0.441 0.793 10.612 1.00 94.62 91 ILE A C 1
ATOM 672 O O . ILE A 1 91 ? 1.099 -0.127 11.096 1.00 94.62 91 ILE A O 1
ATOM 676 N N . GLY A 1 92 ? 0.091 1.863 11.312 1.00 92.12 92 GLY A N 1
ATOM 677 C CA . GLY A 1 92 ? 0.381 2.065 12.722 1.00 92.12 92 GLY A CA 1
ATOM 678 C C . GLY A 1 92 ? -0.875 2.285 13.553 1.00 92.12 92 GLY A C 1
ATOM 679 O O . GLY A 1 92 ? -2.008 2.220 13.075 1.00 92.12 92 GLY A O 1
ATOM 680 N N . LYS A 1 93 ? -0.659 2.550 14.841 1.00 90.69 93 LYS A N 1
ATOM 681 C CA . LYS A 1 93 ? -1.742 2.855 15.784 1.00 90.69 93 LYS A CA 1
ATOM 682 C C . LYS A 1 93 ? -2.456 4.151 15.390 1.00 90.69 93 LYS A C 1
ATOM 684 O O . LYS A 1 93 ? -1.834 5.063 14.852 1.00 90.69 93 LYS A O 1
ATOM 689 N N . CYS A 1 94 ? -3.743 4.255 15.719 1.00 91.62 94 CYS A N 1
ATOM 690 C CA . CYS A 1 94 ? -4.502 5.500 15.566 1.00 91.62 94 CYS A CA 1
ATOM 691 C C . CYS A 1 94 ? -4.550 6.077 14.150 1.00 91.62 94 CYS A C 1
ATOM 693 O O . CYS A 1 94 ? -4.529 7.291 13.960 1.00 91.62 94 CYS A O 1
ATOM 695 N N . GLY A 1 95 ? -4.589 5.199 13.147 1.00 89.31 95 GLY A N 1
ATOM 696 C CA . GLY A 1 95 ? -4.637 5.616 11.754 1.00 89.31 95 GLY A CA 1
ATOM 697 C C . GLY A 1 95 ? -3.338 6.259 11.277 1.00 89.31 95 GLY A C 1
ATOM 698 O O . GLY A 1 95 ? -3.356 6.947 10.258 1.00 89.31 95 GLY A O 1
ATOM 699 N N . ALA A 1 96 ? -2.222 6.048 11.984 1.00 94.56 96 ALA A N 1
ATOM 700 C CA . ALA A 1 96 ? -0.899 6.312 11.443 1.00 94.56 96 ALA A CA 1
ATOM 701 C C . ALA A 1 96 ? -0.665 5.399 10.236 1.00 94.56 96 ALA A C 1
ATOM 703 O O . ALA A 1 96 ? -0.965 4.205 10.274 1.00 94.56 96 ALA A O 1
ATOM 704 N N . TYR A 1 97 ? -0.135 5.960 9.159 1.00 94.50 97 TYR A N 1
ATOM 705 C CA . TYR A 1 97 ? 0.151 5.212 7.947 1.00 94.50 97 TYR A CA 1
ATOM 706 C C . TYR A 1 97 ? 1.395 5.762 7.262 1.00 94.50 97 TYR A C 1
ATOM 708 O O . TYR A 1 97 ? 1.806 6.897 7.497 1.00 94.50 97 TYR A O 1
ATOM 716 N N . GLY A 1 98 ? 1.968 4.949 6.389 1.00 95.12 98 GLY A N 1
ATOM 717 C CA . GLY A 1 98 ? 2.954 5.370 5.409 1.00 95.12 98 GLY A CA 1
ATOM 718 C C . GLY A 1 98 ? 2.759 4.585 4.123 1.00 95.12 98 GLY A C 1
ATOM 719 O O . GLY A 1 98 ? 2.231 3.474 4.143 1.00 95.12 98 GLY A O 1
ATOM 720 N N . GLN A 1 99 ? 3.153 5.157 2.993 1.00 93.56 99 GLN A N 1
ATOM 721 C CA . GLN A 1 99 ? 3.008 4.503 1.698 1.00 93.56 99 GLN A CA 1
ATOM 722 C C . GLN A 1 99 ? 4.250 4.721 0.848 1.00 93.56 99 GLN A C 1
ATOM 724 O O . GLN A 1 99 ? 4.912 5.751 0.926 1.00 93.56 99 GLN A O 1
ATOM 729 N N . ALA A 1 100 ? 4.564 3.723 0.040 1.00 92.75 100 ALA A N 1
ATOM 730 C CA . ALA A 1 100 ? 5.688 3.736 -0.871 1.00 92.75 100 ALA A CA 1
ATOM 731 C C . ALA A 1 100 ? 5.293 2.977 -2.136 1.00 92.75 100 ALA A C 1
ATOM 733 O O . ALA A 1 100 ? 4.725 1.889 -2.051 1.00 92.75 100 ALA A O 1
ATOM 734 N N . TYR A 1 101 ? 5.581 3.557 -3.294 1.00 89.75 101 TYR A N 1
ATOM 735 C CA . TYR A 1 101 ? 5.329 2.982 -4.611 1.00 89.75 101 TYR A CA 1
ATOM 736 C C . TYR A 1 101 ? 6.499 3.338 -5.538 1.00 89.75 101 TYR A C 1
ATOM 738 O O . TYR A 1 101 ? 7.269 4.244 -5.220 1.00 89.75 101 TYR A O 1
ATOM 746 N N . ASP A 1 102 ? 6.653 2.604 -6.640 1.00 87.31 102 ASP A N 1
ATOM 747 C CA . ASP A 1 102 ? 7.715 2.801 -7.641 1.00 87.31 102 ASP A CA 1
ATOM 748 C C . ASP A 1 102 ? 9.159 2.621 -7.129 1.00 87.31 102 ASP A C 1
ATOM 750 O O . ASP A 1 102 ? 10.095 3.257 -7.614 1.00 87.31 102 ASP A O 1
ATOM 754 N N . TYR A 1 103 ? 9.376 1.716 -6.170 1.00 88.75 103 TYR A N 1
ATOM 755 C CA . TYR A 1 103 ? 10.723 1.393 -5.686 1.00 88.75 103 TYR A CA 1
ATOM 756 C C . TYR A 1 103 ? 11.341 0.209 -6.425 1.00 88.75 103 TYR A C 1
ATOM 758 O O . TYR A 1 103 ? 10.676 -0.793 -6.664 1.00 88.75 103 TYR A O 1
ATOM 766 N N . ALA A 1 104 ? 12.653 0.268 -6.670 1.00 85.69 104 ALA A N 1
ATOM 767 C CA . ALA A 1 104 ? 13.396 -0.801 -7.342 1.00 85.69 104 ALA A CA 1
ATOM 768 C C . ALA A 1 104 ? 13.351 -2.154 -6.600 1.00 85.69 104 ALA A C 1
ATOM 770 O O . ALA A 1 104 ? 13.528 -3.203 -7.222 1.00 85.69 104 ALA A O 1
ATOM 771 N N . SER A 1 105 ? 13.115 -2.148 -5.282 1.00 85.75 105 SER A N 1
ATOM 772 C CA . SER A 1 105 ? 12.995 -3.360 -4.470 1.00 85.75 105 SER A CA 1
ATOM 773 C C . SER A 1 105 ? 11.899 -3.261 -3.400 1.00 85.75 105 SER A C 1
ATOM 775 O O . SER A 1 105 ? 11.579 -2.186 -2.891 1.00 85.75 105 SER A O 1
ATOM 777 N N . GLU A 1 106 ? 11.350 -4.417 -3.008 1.00 86.25 106 GLU A N 1
ATOM 778 C CA . GLU A 1 106 ? 10.367 -4.546 -1.918 1.00 86.25 106 GLU A CA 1
ATOM 779 C C . GLU A 1 106 ? 10.932 -4.058 -0.570 1.00 86.25 106 GLU A C 1
ATOM 781 O O . GLU A 1 106 ? 10.208 -3.487 0.248 1.00 86.25 106 GLU A O 1
ATOM 786 N N . ALA A 1 107 ? 12.236 -4.246 -0.343 1.00 89.75 107 ALA A N 1
ATOM 787 C CA . ALA A 1 107 ? 12.916 -3.807 0.872 1.00 89.75 107 ALA A CA 1
ATOM 788 C C . ALA A 1 107 ? 13.028 -2.275 0.947 1.00 89.75 107 ALA A C 1
ATOM 790 O O . ALA A 1 107 ? 12.794 -1.691 2.012 1.00 89.75 107 ALA A O 1
ATOM 791 N N . ASP A 1 108 ? 13.319 -1.623 -0.181 1.00 90.81 108 ASP A N 1
ATOM 792 C CA . ASP A 1 108 ? 13.367 -0.162 -0.265 1.00 90.81 108 ASP A CA 1
ATOM 793 C C . ASP A 1 108 ? 11.972 0.435 -0.083 1.00 90.81 108 ASP A C 1
ATOM 795 O O . ASP A 1 108 ? 11.800 1.349 0.727 1.00 90.81 108 ASP A O 1
ATOM 799 N N . ALA A 1 109 ? 10.962 -0.153 -0.741 1.00 92.31 109 ALA A N 1
ATOM 800 C CA . ALA A 1 109 ? 9.562 0.231 -0.573 1.00 92.31 109 ALA A CA 1
ATOM 801 C C . ALA A 1 109 ? 9.139 0.132 0.898 1.00 92.31 109 ALA A C 1
ATOM 803 O O . ALA A 1 109 ? 8.607 1.080 1.476 1.00 92.31 109 ALA A O 1
ATOM 804 N N . ARG A 1 110 ? 9.429 -1.002 1.548 1.00 93.25 110 ARG A N 1
ATOM 805 C CA . ARG A 1 110 ? 9.133 -1.227 2.968 1.00 93.25 110 ARG A CA 1
ATOM 806 C C . ARG A 1 110 ? 9.785 -0.174 3.856 1.00 93.25 110 ARG A C 1
ATOM 808 O O . ARG A 1 110 ? 9.134 0.373 4.745 1.00 93.25 110 ARG A O 1
ATOM 815 N N . THR A 1 111 ? 11.065 0.099 3.631 1.00 94.12 111 THR A N 1
ATOM 816 C CA . THR A 1 111 ? 11.819 1.067 4.430 1.00 94.12 111 THR A CA 1
ATOM 817 C C . THR A 1 111 ? 11.268 2.479 4.240 1.00 94.12 111 THR A C 1
ATOM 819 O O . THR A 1 111 ? 11.115 3.215 5.213 1.00 94.12 111 THR A O 1
ATOM 822 N N . ALA A 1 112 ? 10.913 2.856 3.012 1.00 93.50 112 ALA A N 1
ATOM 823 C CA . ALA A 1 112 ? 10.290 4.139 2.713 1.00 93.50 112 ALA A CA 1
ATOM 824 C C . ALA A 1 112 ? 8.899 4.287 3.349 1.00 93.50 112 ALA A C 1
ATOM 826 O O . ALA A 1 112 ? 8.619 5.314 3.967 1.00 93.50 112 ALA A O 1
ATOM 827 N N . ALA A 1 113 ? 8.059 3.249 3.283 1.00 94.81 113 ALA A N 1
ATOM 828 C CA . ALA A 1 113 ? 6.741 3.260 3.911 1.00 94.81 113 ALA A CA 1
ATOM 829 C C . ALA A 1 113 ? 6.846 3.422 5.437 1.00 94.81 113 ALA A C 1
ATOM 831 O O . ALA A 1 113 ? 6.115 4.214 6.029 1.00 94.81 113 ALA A O 1
ATOM 832 N N . LEU A 1 114 ? 7.796 2.733 6.081 1.00 94.88 114 LEU A N 1
ATOM 833 C CA . LEU A 1 114 ? 8.043 2.884 7.520 1.00 94.88 114 LEU A CA 1
ATOM 834 C C . LEU A 1 114 ? 8.550 4.282 7.887 1.00 94.88 114 LEU A C 1
ATOM 836 O O . LEU A 1 114 ? 8.130 4.813 8.907 1.00 94.88 114 LEU A O 1
ATOM 840 N N . LYS A 1 115 ? 9.395 4.901 7.052 1.00 94.31 115 LYS A N 1
ATOM 841 C CA . LYS A 1 115 ? 9.887 6.274 7.271 1.00 94.31 115 LYS A CA 1
ATOM 842 C C . LYS A 1 115 ? 8.770 7.317 7.249 1.00 94.31 115 LYS A C 1
ATOM 844 O O . LYS A 1 115 ? 8.848 8.300 7.978 1.00 94.31 115 LYS A O 1
ATOM 849 N N . GLN A 1 116 ? 7.753 7.125 6.410 1.00 91.88 116 GLN A N 1
ATOM 850 C CA . GLN A 1 116 ? 6.605 8.036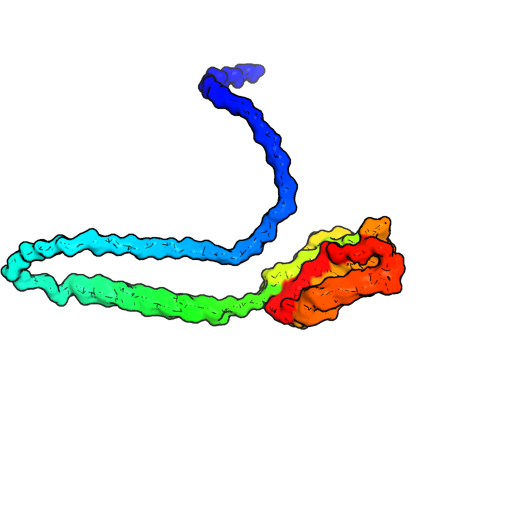 6.358 1.00 91.88 116 GLN A CA 1
ATOM 851 C C . GLN A 1 116 ? 5.640 7.846 7.530 1.00 91.88 116 GLN A C 1
ATOM 853 O O . GLN A 1 116 ? 4.918 8.774 7.897 1.00 91.88 116 GLN A O 1
ATOM 858 N N . CYS A 1 117 ? 5.630 6.656 8.124 1.00 94.50 117 CYS A N 1
ATOM 859 C CA . CYS A 1 117 ? 4.704 6.333 9.187 1.00 94.50 117 CYS A CA 1
ATOM 860 C C . CYS A 1 117 ? 5.185 6.877 10.535 1.00 94.50 117 CYS A C 1
ATOM 862 O O . CYS A 1 117 ? 6.292 6.600 10.992 1.00 94.50 117 CYS A O 1
ATOM 864 N N . LYS A 1 118 ? 4.334 7.666 11.193 1.00 89.81 118 LYS A N 1
ATOM 865 C CA . LYS A 1 118 ? 4.655 8.274 12.487 1.00 89.81 118 LYS A CA 1
ATOM 866 C C . LYS A 1 118 ? 4.299 7.318 13.624 1.00 89.81 118 LYS A C 1
ATOM 868 O O . LYS A 1 118 ? 3.125 7.071 13.883 1.00 89.81 118 LYS A O 1
ATOM 873 N N . GLY A 1 119 ? 5.318 6.829 14.328 1.00 88.69 119 GLY A N 1
ATOM 874 C CA . GLY A 1 119 ? 5.174 5.961 15.498 1.00 88.69 119 GLY A CA 1
ATOM 875 C C . GLY A 1 119 ? 5.472 4.494 15.194 1.00 88.69 119 GLY A C 1
ATOM 876 O O . GLY A 1 119 ? 6.278 4.172 14.326 1.00 88.69 119 GLY A O 1
ATOM 877 N N . THR A 1 120 ? 4.850 3.586 15.947 1.00 90.50 120 THR A N 1
ATOM 878 C CA . THR A 1 120 ? 5.038 2.144 15.752 1.00 90.50 120 THR A CA 1
ATOM 879 C C . THR A 1 120 ? 4.139 1.655 14.624 1.00 90.50 120 THR A C 1
ATOM 881 O O . THR A 1 120 ? 2.923 1.549 14.803 1.00 90.50 120 THR A O 1
ATOM 884 N N . CYS A 1 121 ? 4.745 1.350 13.478 1.00 94.44 121 CYS A N 1
ATOM 885 C CA . CYS A 1 121 ? 4.037 0.896 12.290 1.00 94.44 121 CYS A CA 1
ATOM 886 C C . CYS A 1 121 ? 4.548 -0.458 11.804 1.00 94.44 121 CYS A C 1
ATOM 888 O O . CYS A 1 121 ? 5.746 -0.738 11.839 1.00 94.44 121 CYS A O 1
ATOM 890 N N . ALA A 1 122 ? 3.629 -1.286 11.321 1.00 93.94 122 ALA A N 1
ATOM 891 C CA . ALA A 1 122 ? 3.914 -2.543 10.656 1.00 93.94 122 ALA A CA 1
ATOM 892 C C . ALA A 1 122 ? 3.875 -2.331 9.142 1.00 93.94 122 ALA A C 1
ATOM 894 O O . ALA A 1 122 ? 2.900 -1.804 8.608 1.00 93.94 122 ALA A O 1
ATOM 895 N N . ALA A 1 123 ? 4.933 -2.743 8.449 1.00 93.06 123 ALA A N 1
ATOM 896 C CA . ALA A 1 123 ? 4.965 -2.713 6.996 1.00 93.06 123 ALA A CA 1
ATOM 897 C C . ALA A 1 123 ? 4.301 -3.959 6.410 1.00 93.06 123 ALA A C 1
ATOM 899 O O . ALA A 1 123 ? 4.634 -5.084 6.777 1.00 93.06 123 ALA A O 1
ATOM 900 N N . ILE A 1 124 ? 3.419 -3.730 5.451 1.00 91.94 124 ILE A N 1
ATOM 901 C CA . ILE A 1 124 ? 2.789 -4.724 4.600 1.00 91.94 124 ILE A CA 1
ATOM 902 C C . ILE A 1 124 ? 3.451 -4.609 3.237 1.00 91.94 124 ILE A C 1
ATOM 904 O O . ILE A 1 124 ? 3.355 -3.580 2.561 1.00 91.94 124 ILE A O 1
ATOM 908 N N . THR A 1 125 ? 4.135 -5.672 2.845 1.00 88.62 125 THR A N 1
ATOM 909 C CA . THR A 1 125 ? 4.686 -5.803 1.505 1.00 88.62 125 THR A CA 1
ATOM 910 C C . THR A 1 125 ? 3.736 -6.607 0.628 1.00 88.62 125 THR A C 1
ATOM 912 O O . THR A 1 125 ? 2.927 -7.404 1.108 1.00 88.62 125 THR A O 1
ATOM 915 N N . MET A 1 126 ? 3.784 -6.355 -0.674 1.00 88.06 126 MET A N 1
ATOM 916 C CA . MET A 1 126 ? 2.894 -6.979 -1.646 1.00 88.06 126 MET A CA 1
ATOM 917 C C . MET A 1 126 ? 3.675 -7.370 -2.892 1.00 88.06 126 MET A C 1
ATOM 919 O O . MET A 1 126 ? 4.586 -6.665 -3.309 1.00 88.06 126 MET A O 1
ATOM 923 N N . LYS A 1 127 ? 3.306 -8.512 -3.478 1.00 86.62 127 LYS A N 1
ATOM 924 C CA . LYS A 1 127 ? 3.885 -9.025 -4.722 1.00 86.62 127 LYS A CA 1
ATOM 925 C C . LYS A 1 127 ? 2.774 -9.185 -5.745 1.00 86.62 127 LYS A C 1
ATOM 927 O O . LYS A 1 127 ? 1.898 -10.029 -5.564 1.00 86.62 127 LYS A O 1
ATOM 932 N N . ARG A 1 128 ? 2.823 -8.401 -6.822 1.00 87.88 128 ARG A N 1
ATOM 933 C CA . ARG A 1 128 ? 1.804 -8.337 -7.885 1.00 87.88 128 ARG A CA 1
ATOM 934 C C . ARG A 1 128 ? 0.393 -8.115 -7.330 1.00 87.88 128 ARG A C 1
ATOM 936 O O . ARG A 1 128 ? -0.548 -8.826 -7.681 1.00 87.88 128 ARG A O 1
ATOM 943 N N . ALA A 1 129 ? 0.280 -7.191 -6.386 1.00 92.25 129 ALA A N 1
ATOM 944 C CA . ALA A 1 129 ? -0.970 -6.848 -5.731 1.00 92.25 129 ALA A CA 1
ATOM 945 C C . ALA A 1 129 ? -0.930 -5.396 -5.252 1.00 92.25 129 ALA A C 1
ATOM 947 O O . ALA A 1 129 ? 0.134 -4.782 -5.188 1.00 92.25 129 ALA A O 1
ATOM 948 N N . CYS A 1 130 ? -2.094 -4.886 -4.873 1.00 94.06 130 CYS A N 1
ATOM 949 C CA . CYS A 1 130 ? -2.261 -3.613 -4.199 1.00 94.06 130 CYS A CA 1
ATOM 950 C C . CYS A 1 130 ? -2.746 -3.818 -2.774 1.00 94.06 130 CYS A C 1
ATOM 952 O O . CYS A 1 130 ? -3.670 -4.602 -2.527 1.00 94.06 130 CYS A O 1
ATOM 954 N N . ALA A 1 131 ? -2.191 -3.046 -1.850 1.00 95.25 131 ALA A N 1
ATOM 955 C CA . ALA A 1 131 ? -2.692 -2.914 -0.496 1.00 95.25 131 ALA A CA 1
ATOM 956 C C . ALA A 1 131 ? -3.454 -1.600 -0.334 1.00 95.25 131 ALA A C 1
ATOM 958 O O . ALA A 1 131 ? -3.053 -0.568 -0.869 1.00 95.25 131 ALA A O 1
ATOM 959 N N . ALA A 1 132 ? -4.533 -1.642 0.435 1.00 96.88 132 ALA A N 1
ATOM 960 C CA . ALA A 1 132 ? -5.303 -0.474 0.828 1.00 96.88 132 ALA A CA 1
ATOM 961 C C . ALA A 1 132 ? -5.592 -0.518 2.328 1.00 96.88 132 ALA A C 1
ATOM 963 O O . ALA A 1 132 ? -5.807 -1.591 2.896 1.00 96.88 132 ALA A O 1
ATOM 964 N N . PHE A 1 133 ? -5.619 0.658 2.948 1.00 96.56 133 PHE A N 1
ATOM 965 C CA . PHE A 1 133 ? -5.901 0.859 4.361 1.00 96.56 133 PHE A CA 1
ATOM 966 C C . PHE A 1 133 ? -7.017 1.888 4.535 1.00 96.56 133 PHE A C 1
ATOM 968 O O . PHE A 1 133 ? -6.928 3.010 4.032 1.00 96.56 133 PHE A O 1
ATOM 975 N N . ALA A 1 134 ? -8.050 1.491 5.267 1.00 97.00 134 ALA A N 1
ATOM 976 C CA . ALA A 1 134 ? -9.220 2.274 5.609 1.00 97.00 134 ALA A CA 1
ATOM 977 C C . ALA A 1 134 ? -9.292 2.494 7.122 1.00 97.00 134 ALA A C 1
ATOM 979 O O . ALA A 1 134 ? -9.040 1.569 7.896 1.00 97.00 134 ALA A O 1
ATOM 980 N N . VAL A 1 135 ? -9.692 3.690 7.543 1.00 96.00 135 VAL A N 1
ATOM 981 C CA . VAL A 1 135 ? -9.955 4.015 8.953 1.00 96.00 135 VAL A CA 1
ATOM 982 C C . VAL A 1 135 ? -11.279 4.738 9.078 1.00 96.00 135 VAL A C 1
ATOM 984 O O . VAL A 1 135 ? -11.713 5.400 8.135 1.00 96.00 135 VAL A O 1
ATOM 987 N N . ASP A 1 136 ? -11.879 4.658 10.257 1.00 95.69 136 ASP A N 1
ATOM 988 C CA . ASP A 1 136 ? -12.997 5.518 10.613 1.00 95.69 136 ASP A CA 1
ATOM 989 C C . ASP A 1 136 ? -12.515 6.964 10.830 1.00 95.69 136 ASP A C 1
ATOM 991 O O . ASP A 1 136 ? -11.656 7.232 11.673 1.00 95.69 136 ASP A O 1
ATOM 995 N N . MET A 1 137 ? -13.060 7.913 10.067 1.00 91.12 137 MET A N 1
ATOM 996 C CA . MET A 1 137 ? -12.734 9.334 10.186 1.00 91.12 137 MET A CA 1
ATOM 997 C C . MET A 1 137 ? -13.216 9.926 11.517 1.00 91.12 137 MET A C 1
ATOM 999 O O . MET A 1 137 ? -12.593 10.856 12.028 1.00 91.12 137 MET A O 1
ATOM 1003 N N . THR A 1 138 ? -14.285 9.373 12.101 1.00 92.12 138 THR A N 1
ATOM 1004 C CA . THR A 1 138 ? -14.800 9.821 13.404 1.00 92.12 138 THR A CA 1
ATOM 1005 C C . THR A 1 138 ? -13.929 9.345 14.564 1.00 92.12 138 THR A C 1
ATOM 1007 O O . THR A 1 138 ? -13.813 10.038 15.574 1.00 92.12 138 THR A O 1
ATOM 1010 N N . ASN A 1 139 ? -13.278 8.187 14.416 1.00 92.25 139 ASN A N 1
ATOM 1011 C CA . ASN A 1 139 ? -12.370 7.629 15.409 1.00 92.25 139 ASN A CA 1
ATOM 1012 C C . ASN A 1 139 ? -11.196 6.889 14.738 1.00 92.25 139 ASN A C 1
ATOM 1014 O O . ASN A 1 139 ? -11.251 5.666 14.574 1.00 92.25 139 ASN A O 1
ATOM 1018 N N . PRO A 1 140 ? -10.086 7.583 14.421 1.00 89.19 140 PRO A N 1
ATOM 1019 C CA . PRO A 1 140 ? -8.941 6.966 13.749 1.00 89.19 140 PRO A CA 1
ATOM 1020 C C . PRO A 1 140 ? -8.196 5.939 14.624 1.00 89.19 140 PRO A C 1
ATOM 1022 O O . PRO A 1 140 ? -7.436 5.127 14.101 1.00 89.19 140 PRO A O 1
ATOM 1025 N N . CYS A 1 141 ? -8.408 5.943 15.947 1.00 91.81 141 CYS A N 1
ATOM 1026 C CA . CYS A 1 141 ? -7.926 4.912 16.879 1.00 91.81 141 CYS A CA 1
ATOM 1027 C C . CYS A 1 141 ? -8.852 3.705 17.011 1.00 91.81 141 CYS A C 1
ATOM 1029 O O . CYS A 1 141 ? -8.488 2.743 17.685 1.00 91.81 141 CYS A O 1
ATOM 1031 N N . GLY A 1 142 ? -10.029 3.755 16.397 1.00 90.88 142 GLY A N 1
ATOM 1032 C CA . GLY A 1 142 ? -11.047 2.728 16.492 1.00 90.88 142 GLY A CA 1
ATOM 1033 C C . GLY A 1 142 ? -10.993 1.725 15.332 1.00 90.88 142 GLY A C 1
ATOM 1034 O O . GLY A 1 142 ? -9.917 1.209 14.994 1.00 90.88 142 GLY A O 1
ATOM 1035 N N . PRO A 1 143 ? -12.157 1.410 14.737 1.00 94.62 143 PRO A N 1
ATOM 1036 C CA . PRO A 1 143 ? -12.265 0.468 13.634 1.00 94.62 143 PRO A CA 1
ATOM 1037 C C . PRO A 1 143 ? -11.413 0.884 12.437 1.00 94.62 143 PRO A C 1
ATOM 1039 O O . PRO A 1 143 ? -11.440 2.024 11.971 1.00 94.62 143 PRO A O 1
ATOM 1042 N N . HIS A 1 144 ? -10.664 -0.076 11.916 1.00 94.62 144 HIS A N 1
ATOM 1043 C CA . HIS A 1 144 ? -9.865 0.089 10.716 1.00 94.62 144 HIS A CA 1
ATOM 1044 C C . HIS A 1 144 ? -9.867 -1.214 9.928 1.00 94.62 144 HIS A C 1
ATOM 1046 O O . HIS A 1 144 ? -10.016 -2.300 10.483 1.00 94.62 144 HIS A O 1
ATOM 1052 N N . GLY A 1 145 ? -9.703 -1.109 8.618 1.00 95.00 145 GLY A N 1
ATOM 1053 C CA . GLY A 1 145 ? -9.669 -2.248 7.717 1.00 95.00 145 GLY A CA 1
ATOM 1054 C C . GLY A 1 145 ? -8.489 -2.129 6.777 1.00 95.00 145 GLY A C 1
ATOM 1055 O O . GLY A 1 145 ? -8.161 -1.044 6.313 1.00 95.00 145 GLY A O 1
ATOM 1056 N N . TYR A 1 146 ? -7.849 -3.243 6.460 1.00 95.12 146 TYR A N 1
ATOM 1057 C CA . TYR A 1 146 ? -6.887 -3.287 5.371 1.00 95.12 146 TYR A CA 1
ATOM 1058 C C . TYR A 1 146 ? -7.146 -4.510 4.509 1.00 95.12 146 TYR A C 1
ATOM 1060 O O . TYR A 1 146 ? -7.717 -5.508 4.956 1.00 95.12 146 TYR A O 1
ATOM 1068 N N . ALA A 1 147 ? -6.738 -4.425 3.253 1.00 96.44 147 ALA A N 1
ATOM 1069 C CA . ALA A 1 147 ? -6.826 -5.534 2.325 1.00 96.44 147 ALA A CA 1
ATOM 1070 C C . ALA A 1 147 ? -5.638 -5.512 1.372 1.00 96.44 147 ALA A C 1
ATOM 1072 O O . ALA A 1 147 ? -5.087 -4.455 1.076 1.00 96.44 147 ALA A O 1
ATOM 1073 N N . VAL A 1 148 ? -5.269 -6.696 0.885 1.00 95.19 148 VAL A N 1
ATOM 1074 C CA . VAL A 1 148 ? -4.301 -6.878 -0.197 1.00 95.19 148 VAL A CA 1
ATOM 1075 C C . VAL A 1 148 ? -4.981 -7.697 -1.284 1.00 95.19 148 VAL A C 1
ATOM 1077 O O . VAL A 1 148 ? -5.456 -8.806 -1.021 1.00 95.19 148 VAL A O 1
ATOM 1080 N N . LYS A 1 149 ? -5.094 -7.141 -2.492 1.00 95.50 149 LYS A N 1
ATOM 1081 C CA . LYS A 1 149 ? -5.776 -7.773 -3.630 1.00 95.50 149 LYS A CA 1
ATOM 1082 C C . LYS A 1 149 ? -5.050 -7.489 -4.947 1.00 95.50 149 LYS A C 1
ATOM 1084 O O . LYS A 1 149 ? -4.375 -6.472 -5.037 1.00 95.50 149 LYS A O 1
ATOM 1089 N N . PRO A 1 150 ? -5.222 -8.325 -5.988 1.00 92.75 150 PRO A N 1
ATOM 1090 C CA . PRO A 1 150 ? -4.535 -8.150 -7.271 1.00 92.75 150 PRO A CA 1
ATOM 1091 C C . PRO A 1 150 ? -4.925 -6.906 -8.075 1.00 92.75 150 PRO A C 1
ATOM 1093 O O . PRO A 1 150 ? -4.298 -6.665 -9.090 1.00 92.75 150 PRO A O 1
ATOM 1096 N N . LYS A 1 151 ? -6.004 -6.205 -7.699 1.00 92.38 151 LYS A N 1
ATOM 1097 C CA . LYS A 1 151 ? -6.463 -4.968 -8.347 1.00 92.38 151 LYS A CA 1
ATOM 1098 C C . LYS A 1 151 ? -6.705 -3.896 -7.299 1.00 92.38 151 LYS A C 1
ATOM 1100 O O . LYS A 1 151 ? -7.423 -4.170 -6.325 1.00 92.38 151 LYS A O 1
ATOM 1105 N N . ILE A 1 152 ? -6.237 -2.672 -7.538 1.00 92.56 152 ILE A N 1
ATOM 1106 C CA . ILE A 1 152 ? -6.444 -1.538 -6.622 1.00 92.56 152 ILE A CA 1
ATOM 1107 C C . ILE A 1 152 ? -7.912 -1.355 -6.213 1.00 92.56 152 ILE A C 1
ATOM 1109 O O . ILE A 1 152 ? -8.212 -1.346 -5.023 1.00 92.56 152 ILE A O 1
ATOM 1113 N N . SER A 1 153 ? -8.853 -1.329 -7.162 1.00 94.31 153 SER A N 1
ATOM 1114 C CA . SER A 1 153 ? -10.279 -1.106 -6.871 1.00 94.31 153 SER A CA 1
ATOM 1115 C C . SER A 1 153 ? -10.855 -2.172 -5.937 1.00 94.31 153 SER A C 1
ATOM 1117 O O . SER A 1 153 ? -11.622 -1.866 -5.028 1.00 94.31 153 SER A O 1
ATOM 1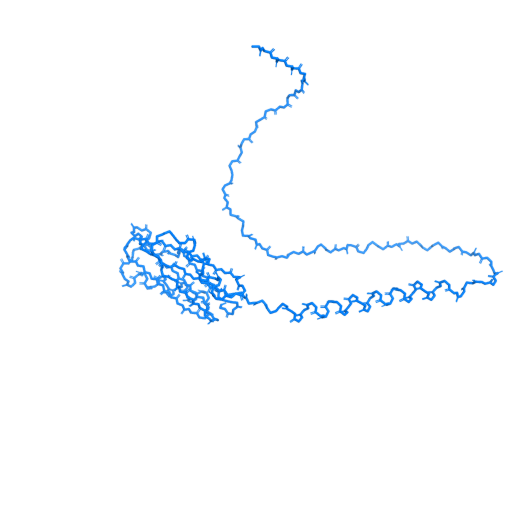119 N N . THR A 1 154 ? -10.448 -3.434 -6.113 1.00 95.69 154 THR A N 1
ATOM 1120 C CA . THR A 1 154 ? -10.884 -4.526 -5.227 1.00 95.69 154 THR A CA 1
ATOM 1121 C C . THR A 1 154 ? -10.257 -4.433 -3.842 1.00 95.69 154 THR A C 1
ATOM 1123 O O . THR A 1 154 ? -10.908 -4.782 -2.861 1.00 95.69 154 THR A O 1
ATOM 1126 N N . SER A 1 155 ? -9.018 -3.944 -3.756 1.00 95.94 155 SER A N 1
ATOM 1127 C CA . SER A 1 155 ? -8.323 -3.725 -2.491 1.00 95.94 155 SER A CA 1
ATOM 1128 C C . SER A 1 155 ? -8.983 -2.599 -1.694 1.00 95.94 155 SER A C 1
ATOM 1130 O O . SER A 1 155 ? -9.335 -2.800 -0.536 1.00 95.94 155 SER A O 1
ATOM 1132 N N . LEU A 1 156 ? -9.263 -1.463 -2.344 1.00 96.75 156 LEU A N 1
ATOM 1133 C CA . LEU A 1 156 ? -9.954 -0.315 -1.747 1.00 96.75 156 LEU A CA 1
ATOM 1134 C C . LEU A 1 156 ? -11.334 -0.717 -1.211 1.00 96.75 156 LEU A C 1
ATOM 1136 O O . LEU A 1 156 ? -11.623 -0.524 -0.033 1.00 96.75 156 LEU A O 1
ATOM 1140 N N . ASN A 1 157 ? -12.155 -1.369 -2.039 1.00 96.81 157 ASN A N 1
ATOM 1141 C CA . ASN A 1 157 ? -13.491 -1.804 -1.630 1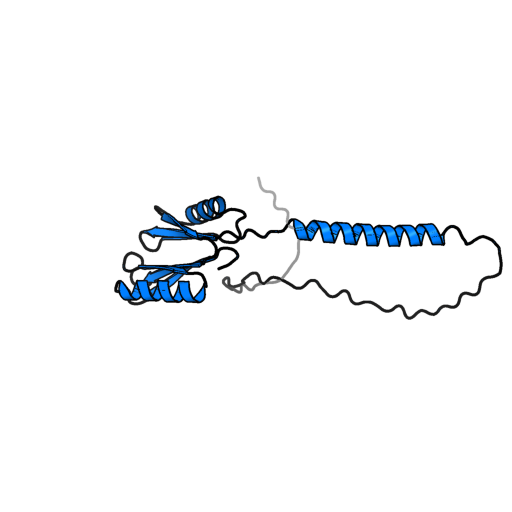.00 96.81 157 ASN A CA 1
ATOM 1142 C C . ASN A 1 157 ? -13.441 -2.820 -0.480 1.00 96.81 157 ASN A C 1
ATOM 1144 O O . ASN A 1 157 ? -14.243 -2.743 0.450 1.00 96.81 157 ASN A O 1
ATOM 1148 N N . ALA A 1 158 ? -12.492 -3.761 -0.514 1.00 97.75 158 ALA A N 1
ATOM 1149 C CA . ALA A 1 158 ? -12.325 -4.740 0.553 1.00 97.75 158 ALA A CA 1
ATOM 1150 C C . ALA A 1 158 ? -11.848 -4.096 1.864 1.00 97.75 158 ALA A C 1
ATOM 1152 O O . ALA A 1 158 ? -12.357 -4.458 2.922 1.00 97.75 158 ALA A O 1
ATOM 1153 N N . ALA A 1 159 ? -10.918 -3.139 1.811 1.00 97.19 159 ALA A N 1
ATOM 1154 C CA . ALA A 1 159 ? -10.427 -2.427 2.989 1.00 97.19 159 ALA A CA 1
ATOM 1155 C C . ALA A 1 159 ? -11.539 -1.598 3.646 1.00 97.19 159 ALA A C 1
ATOM 1157 O O . ALA A 1 159 ? -11.756 -1.703 4.854 1.00 97.19 159 ALA A O 1
ATOM 1158 N N . THR A 1 160 ? -12.300 -0.845 2.849 1.00 96.94 160 THR A N 1
ATOM 1159 C CA . THR A 1 160 ? -13.451 -0.077 3.335 1.00 96.94 160 THR A CA 1
ATOM 1160 C C . THR A 1 160 ? -14.521 -0.991 3.926 1.00 96.94 160 THR A C 1
ATOM 1162 O O . THR A 1 160 ? -14.982 -0.749 5.039 1.00 96.94 160 THR A O 1
ATOM 1165 N N . LYS A 1 161 ? -14.869 -2.091 3.240 1.00 97.19 161 LYS A N 1
ATOM 1166 C CA . LYS A 1 161 ? -15.820 -3.080 3.766 1.00 97.19 161 LYS A CA 1
ATOM 1167 C C . LYS A 1 161 ? -15.356 -3.639 5.111 1.00 97.19 161 LYS A C 1
ATOM 1169 O O . LYS A 1 161 ? -16.153 -3.717 6.035 1.00 97.19 161 LYS A O 1
ATOM 1174 N N . LYS A 1 162 ? -14.069 -3.975 5.240 1.00 96.69 162 LYS A N 1
ATOM 1175 C CA . LYS A 1 162 ? -13.488 -4.450 6.502 1.00 96.69 162 LYS A CA 1
ATOM 1176 C C . LYS A 1 162 ? -13.615 -3.417 7.618 1.00 96.69 162 LYS A C 1
ATOM 1178 O O . LYS A 1 162 ? -13.989 -3.782 8.721 1.00 96.69 162 LYS A O 1
ATOM 1183 N N . CYS A 1 163 ? -13.365 -2.141 7.335 1.00 96.62 163 CYS A N 1
ATOM 1184 C CA . CYS A 1 163 ? -13.547 -1.078 8.323 1.00 96.62 163 CYS A CA 1
ATOM 1185 C C . CYS A 1 163 ? -15.000 -1.009 8.836 1.00 96.62 163 CYS A C 1
ATOM 1187 O O . CYS A 1 163 ? -15.214 -0.962 10.047 1.00 96.62 163 CYS A O 1
ATOM 1189 N N . TYR A 1 164 ? -15.991 -1.103 7.941 1.00 96.06 164 TYR A N 1
ATOM 1190 C CA . TYR A 1 164 ? -17.405 -1.157 8.332 1.00 96.06 164 TYR A CA 1
ATOM 1191 C C . TYR A 1 164 ? -17.754 -2.441 9.104 1.00 96.06 164 TYR A C 1
ATOM 1193 O O . TYR A 1 164 ? -18.480 -2.381 10.092 1.00 96.06 164 TYR A O 1
ATOM 1201 N N . GLU A 1 165 ? -17.203 -3.596 8.711 1.00 96.25 165 GLU A N 1
ATOM 1202 C CA . GLU A 1 165 ? -17.378 -4.874 9.428 1.00 96.25 165 GLU A CA 1
ATOM 1203 C C . GLU A 1 165 ? -16.857 -4.806 10.873 1.00 96.25 165 GLU A C 1
ATOM 1205 O O . GLU A 1 165 ? -17.418 -5.448 11.758 1.00 96.25 165 GLU A O 1
ATOM 1210 N N . PHE A 1 166 ? -15.821 -4.005 11.130 1.00 94.25 166 PHE A N 1
ATOM 1211 C CA . PHE A 1 166 ? -15.289 -3.770 12.475 1.00 94.25 166 PHE A CA 1
ATOM 1212 C C . PHE A 1 166 ? -16.025 -2.666 13.253 1.00 94.25 166 PHE A C 1
ATOM 1214 O O . PHE A 1 166 ? -15.585 -2.288 14.337 1.00 94.25 166 PHE A O 1
ATOM 1221 N N . GLY A 1 167 ? -17.149 -2.164 12.733 1.00 94.88 167 GLY A N 1
ATOM 1222 C CA . GLY A 1 167 ? -18.007 -1.189 13.409 1.00 94.88 167 GLY A CA 1
ATOM 1223 C C . GLY A 1 167 ? -17.664 0.274 13.130 1.00 94.88 167 GLY A C 1
ATOM 1224 O O . GLY A 1 167 ? -18.119 1.146 13.871 1.00 94.88 167 GLY A O 1
ATOM 1225 N N . GLY A 1 168 ? -16.858 0.558 12.101 1.00 94.81 168 GLY A N 1
ATOM 1226 C CA . GLY A 1 168 ? -16.588 1.930 11.670 1.00 94.81 168 GLY A CA 1
ATOM 1227 C C . GLY A 1 168 ? -17.844 2.598 11.111 1.00 94.81 168 GLY A C 1
ATOM 1228 O O . GLY A 1 168 ? -18.679 1.931 10.500 1.00 94.81 168 GLY A O 1
ATOM 1229 N N . LYS A 1 169 ? -17.993 3.908 11.327 1.00 92.31 169 LYS A N 1
ATOM 1230 C CA . LYS A 1 169 ? -19.153 4.680 10.846 1.00 92.31 169 LYS A CA 1
ATOM 1231 C C . LYS A 1 169 ? -18.847 5.496 9.598 1.00 92.31 169 LYS A C 1
ATOM 1233 O O . LYS A 1 169 ? -19.667 5.527 8.692 1.00 92.31 169 LYS A O 1
ATOM 1238 N N . GLU A 1 170 ? -17.661 6.093 9.536 1.00 94.31 170 GLU A N 1
ATOM 1239 C CA . GLU A 1 170 ? -17.213 6.916 8.407 1.00 94.31 170 GLU A CA 1
ATOM 1240 C C . GLU A 1 170 ? -15.890 6.370 7.866 1.00 94.31 170 GLU A C 1
ATOM 1242 O O . GLU A 1 170 ? -14.814 6.929 8.089 1.00 94.31 170 GLU A O 1
ATOM 1247 N N . CYS A 1 171 ? -15.945 5.218 7.196 1.00 95.75 171 CYS A N 1
ATOM 1248 C CA . CYS A 1 171 ? -14.743 4.536 6.728 1.00 95.75 171 CYS A CA 1
ATOM 1249 C C . CYS A 1 171 ? -14.199 5.156 5.440 1.00 95.75 171 CYS A C 1
ATOM 1251 O O . CYS A 1 171 ? -14.824 5.081 4.380 1.00 95.75 171 CYS A O 1
ATOM 1253 N N . VAL A 1 172 ? -12.978 5.686 5.517 1.00 95.56 172 VAL A N 1
ATOM 1254 C CA . VAL A 1 172 ? -12.265 6.292 4.388 1.00 95.56 172 VAL A CA 1
ATOM 1255 C C . VAL A 1 172 ? -10.899 5.662 4.173 1.00 95.56 172 VAL A C 1
ATOM 1257 O O . VAL A 1 172 ? -10.229 5.250 5.120 1.00 95.56 172 VAL A O 1
ATOM 1260 N N . ILE A 1 173 ? -10.454 5.628 2.919 1.00 96.44 173 ILE A N 1
ATOM 1261 C CA . ILE A 1 173 ? -9.111 5.167 2.563 1.00 96.44 173 ILE A CA 1
ATOM 1262 C C . ILE A 1 173 ? -8.086 6.229 2.964 1.00 96.44 173 ILE A C 1
ATOM 1264 O O . ILE A 1 173 ? -8.169 7.375 2.527 1.00 96.44 173 ILE A O 1
ATOM 1268 N N . ARG A 1 174 ? -7.097 5.841 3.770 1.00 94.50 174 ARG A N 1
ATOM 1269 C CA . ARG A 1 174 ? -5.996 6.719 4.207 1.00 94.50 174 ARG A CA 1
ATOM 1270 C C . ARG A 1 174 ? -4.718 6.497 3.424 1.00 94.50 174 ARG A C 1
ATOM 1272 O O . ARG A 1 174 ? -3.974 7.443 3.202 1.00 94.50 174 ARG A O 1
ATOM 1279 N N . ALA A 1 175 ? -4.471 5.251 3.035 1.00 95.06 175 ALA A N 1
ATOM 1280 C CA . ALA A 1 175 ? -3.266 4.861 2.329 1.00 95.06 175 ALA A CA 1
ATOM 1281 C C . ALA A 1 175 ? -3.560 3.726 1.361 1.00 95.06 175 ALA A C 1
ATOM 1283 O O . ALA A 1 175 ? -4.377 2.844 1.642 1.00 95.06 175 ALA A O 1
ATOM 1284 N N . TRP A 1 176 ? -2.847 3.723 0.245 1.00 94.62 176 TRP A N 1
ATOM 1285 C CA . TRP A 1 176 ? -2.811 2.603 -0.679 1.00 94.62 176 TRP A CA 1
ATOM 1286 C C . TRP A 1 176 ? -1.480 2.597 -1.427 1.00 94.62 176 TRP A C 1
ATOM 1288 O O . TRP A 1 176 ? -0.844 3.637 -1.595 1.00 94.62 176 TRP A O 1
ATOM 1298 N N . ALA A 1 177 ? -1.052 1.418 -1.859 1.00 94.56 177 ALA A N 1
ATOM 1299 C CA . ALA A 1 177 ? 0.074 1.259 -2.769 1.00 94.56 177 ALA A CA 1
ATOM 1300 C C . ALA A 1 177 ? -0.118 -0.004 -3.605 1.00 94.56 177 ALA A C 1
ATOM 1302 O O . ALA A 1 177 ? -0.794 -0.943 -3.178 1.00 94.56 177 ALA A O 1
ATOM 1303 N N . CYS A 1 178 ? 0.495 -0.021 -4.781 1.00 92.62 178 CYS A N 1
ATOM 1304 C CA . CYS A 1 178 ? 0.517 -1.164 -5.678 1.00 92.62 178 CYS A CA 1
ATOM 1305 C C . CYS A 1 178 ? 1.957 -1.533 -6.000 1.00 92.62 178 CYS A C 1
ATOM 1307 O O . CYS A 1 178 ? 2.815 -0.663 -6.125 1.00 92.62 178 CYS A O 1
ATOM 1309 N N . ASP A 1 179 ? 2.201 -2.830 -6.137 1.00 89.50 179 ASP A N 1
ATOM 1310 C CA . ASP A 1 179 ? 3.356 -3.324 -6.879 1.00 89.50 179 ASP A CA 1
ATOM 1311 C C . ASP A 1 179 ? 3.066 -3.222 -8.389 1.00 89.50 179 ASP A C 1
ATOM 1313 O O . ASP A 1 179 ? 1.902 -3.206 -8.788 1.00 89.50 179 ASP A O 1
ATOM 1317 N N . ALA A 1 180 ? 4.098 -3.215 -9.233 1.00 74.00 180 ALA A N 1
ATOM 1318 C CA . ALA A 1 180 ? 4.098 -2.925 -10.677 1.00 74.00 180 ALA A CA 1
ATOM 1319 C C . ALA A 1 180 ? 3.087 -3.712 -11.537 1.00 74.00 180 ALA A C 1
ATOM 1321 O O . ALA A 1 180 ? 2.957 -3.477 -12.737 1.00 74.00 180 ALA A O 1
ATOM 1322 N N . LYS A 1 181 ? 2.433 -4.719 -10.955 1.00 68.25 181 LYS A N 1
ATOM 1323 C CA . LYS A 1 181 ? 1.478 -5.626 -11.602 1.00 68.25 181 LYS A CA 1
ATOM 1324 C C . LYS A 1 181 ? 0.115 -5.698 -10.891 1.00 68.25 181 LYS A C 1
ATOM 1326 O O . LYS A 1 181 ? -0.647 -6.611 -11.205 1.00 68.25 181 LYS A O 1
ATOM 1331 N N . GLY A 1 182 ? -0.135 -4.847 -9.893 1.00 57.97 182 GLY A N 1
ATOM 1332 C CA . GLY A 1 182 ? -1.382 -4.781 -9.113 1.00 57.97 182 GLY A CA 1
ATOM 1333 C C . GLY A 1 182 ? -2.424 -3.818 -9.673 1.00 57.97 182 GLY A C 1
ATOM 1334 O O . GLY A 1 182 ? -2.091 -3.044 -10.592 1.00 57.97 182 GLY A O 1
#